Protein AF-A0A2N6F3W5-F1 (afdb_monomer_lite)

Structure (mmCIF, N/CA/C/O backbone):
data_AF-A0A2N6F3W5-F1
#
_entry.id   AF-A0A2N6F3W5-F1
#
loop_
_atom_site.group_PDB
_atom_site.id
_atom_site.type_symbol
_atom_site.label_atom_id
_atom_site.label_alt_id
_atom_site.label_comp_id
_atom_site.label_asym_id
_atom_site.label_entity_id
_atom_site.label_seq_id
_atom_site.pdbx_PDB_ins_code
_atom_site.Cartn_x
_atom_site.Cartn_y
_atom_site.Cartn_z
_atom_site.occupancy
_atom_site.B_iso_or_equiv
_atom_site.auth_seq_id
_atom_site.auth_comp_id
_atom_site.auth_asym_id
_atom_site.auth_atom_id
_atom_site.pdbx_PDB_model_num
ATOM 1 N N . MET A 1 1 ? -13.839 5.050 37.184 1.00 61.97 1 MET A N 1
ATOM 2 C CA . MET A 1 1 ? -14.395 3.992 36.301 1.00 61.97 1 MET A CA 1
ATOM 3 C C . MET A 1 1 ? -15.051 4.561 35.042 1.00 61.97 1 MET A C 1
ATOM 5 O O . MET A 1 1 ? -14.708 4.102 33.963 1.00 61.97 1 MET A O 1
ATOM 9 N N . LYS A 1 2 ? -15.890 5.606 35.142 1.00 74.56 2 LYS A N 1
ATOM 10 C CA . LYS A 1 2 ? -16.557 6.252 33.990 1.00 74.56 2 LYS A CA 1
ATOM 11 C C . LYS A 1 2 ? -15.599 6.756 32.892 1.00 74.56 2 LYS A C 1
ATOM 13 O O . LYS A 1 2 ? -15.826 6.470 31.728 1.00 74.56 2 LYS A O 1
ATOM 18 N N . LEU A 1 3 ? -14.485 7.402 33.258 1.00 85.44 3 LEU A N 1
ATOM 19 C CA . LEU A 1 3 ? -13.461 7.886 32.308 1.00 85.44 3 LEU A CA 1
ATOM 20 C C . LEU A 1 3 ? -12.764 6.769 31.513 1.00 85.44 3 LEU A C 1
ATOM 22 O O . LEU A 1 3 ? -12.548 6.919 30.316 1.00 85.44 3 LEU A O 1
ATOM 26 N N . LYS A 1 4 ? -12.455 5.631 32.154 1.00 82.25 4 LYS A N 1
ATOM 27 C CA . LYS A 1 4 ? -11.882 4.462 31.461 1.00 82.25 4 LYS A CA 1
ATOM 28 C C . LYS A 1 4 ? -12.883 3.874 30.464 1.00 82.25 4 LYS A C 1
ATOM 30 O O . LYS A 1 4 ? -12.509 3.556 29.346 1.00 82.25 4 LYS A O 1
ATOM 35 N N . LEU A 1 5 ? -14.155 3.792 30.856 1.00 92.12 5 LEU A N 1
ATOM 36 C CA . LEU A 1 5 ? -15.245 3.321 29.997 1.00 92.12 5 LEU A CA 1
ATOM 37 C C . LEU A 1 5 ? -15.447 4.240 28.785 1.00 92.12 5 LEU A C 1
ATOM 39 O O . LEU A 1 5 ? -15.508 3.760 27.661 1.00 92.12 5 LEU A O 1
ATOM 43 N N . ILE A 1 6 ? -15.454 5.557 29.004 1.00 95.19 6 ILE A N 1
ATOM 44 C CA . ILE A 1 6 ? -15.523 6.563 27.936 1.00 95.19 6 ILE A CA 1
ATOM 45 C C . ILE A 1 6 ? -14.330 6.431 26.990 1.00 95.19 6 ILE A C 1
ATOM 47 O O . ILE A 1 6 ? -14.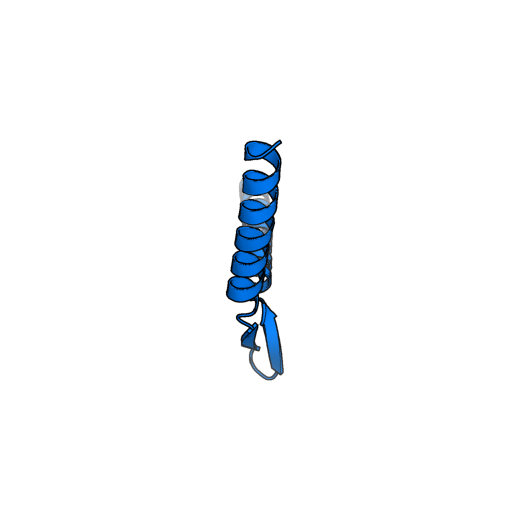526 6.408 25.784 1.00 95.19 6 ILE A O 1
ATOM 51 N N . SER A 1 7 ? -13.110 6.290 27.514 1.00 91.62 7 SER A N 1
ATOM 52 C CA . SER A 1 7 ? -11.907 6.126 26.689 1.00 91.62 7 SER A CA 1
ATOM 53 C C . SER A 1 7 ? -11.958 4.859 25.829 1.00 91.62 7 SER A C 1
ATOM 55 O O . SER A 1 7 ? -11.620 4.914 24.648 1.00 91.62 7 SER A O 1
ATOM 57 N N . ILE A 1 8 ? -12.435 3.741 26.383 1.00 94.25 8 ILE A N 1
ATOM 58 C CA . ILE A 1 8 ? -12.598 2.482 25.644 1.00 94.25 8 ILE A CA 1
ATOM 59 C C . ILE A 1 8 ? -13.641 2.645 24.537 1.00 94.25 8 ILE A C 1
ATOM 61 O O . ILE A 1 8 ? -13.359 2.321 23.388 1.00 94.25 8 ILE A O 1
ATOM 65 N N . VAL A 1 9 ? -14.815 3.197 24.855 1.00 96.25 9 VAL A N 1
ATOM 66 C CA . VAL A 1 9 ? -15.881 3.438 23.870 1.00 96.25 9 VAL A CA 1
ATOM 67 C C . VAL A 1 9 ? -15.395 4.370 22.760 1.00 96.25 9 VAL A C 1
ATOM 69 O O . VAL A 1 9 ? -15.589 4.075 21.584 1.00 96.25 9 VAL A O 1
ATOM 72 N N . LEU A 1 10 ? -14.695 5.450 23.114 1.00 95.94 10 LEU A N 1
ATOM 73 C CA . LEU A 1 10 ? -14.127 6.390 22.150 1.00 95.94 10 LEU A CA 1
ATOM 74 C C . LEU A 1 10 ? -13.114 5.701 21.226 1.00 95.94 10 LEU A C 1
ATOM 76 O O . LEU A 1 10 ? -13.141 5.910 20.017 1.00 95.94 10 LEU A O 1
ATOM 80 N N . SER A 1 11 ? -12.262 4.839 21.786 1.00 90.56 11 SER A N 1
ATOM 81 C CA . SER A 1 11 ? -11.251 4.090 21.032 1.00 90.56 11 SER A CA 1
ATOM 82 C C . SER A 1 11 ? -11.892 3.104 20.058 1.00 90.56 11 SER A C 1
ATOM 84 O O . SER A 1 11 ? -11.486 3.035 18.902 1.00 90.56 11 SER A O 1
ATOM 86 N N . VAL A 1 12 ? -12.933 2.385 20.489 1.00 95.44 12 VAL A N 1
ATOM 87 C CA . VAL A 1 12 ? -13.687 1.462 19.628 1.00 95.44 12 VAL A CA 1
ATOM 88 C C . VAL A 1 12 ? -14.345 2.210 18.467 1.00 95.44 12 VAL A C 1
ATOM 90 O O . VAL A 1 12 ? -14.262 1.756 17.326 1.00 95.44 12 VAL A O 1
ATOM 93 N N . ILE A 1 13 ? -14.943 3.378 18.728 1.00 96.75 13 ILE A N 1
ATOM 94 C CA . ILE A 1 13 ? -15.550 4.221 17.687 1.00 96.75 13 ILE A CA 1
ATOM 95 C C . ILE A 1 13 ? -14.487 4.704 16.693 1.00 96.75 13 ILE A C 1
ATOM 97 O O . ILE A 1 13 ? -14.684 4.576 15.488 1.00 96.75 13 ILE A O 1
ATOM 101 N N . LEU A 1 14 ? -13.343 5.201 17.174 1.00 90.88 14 LEU A N 1
ATOM 102 C CA . LEU A 1 14 ? -12.243 5.668 16.324 1.00 90.88 14 LEU A CA 1
ATOM 103 C C . LEU A 1 14 ? -11.671 4.556 15.442 1.00 90.88 14 LEU A C 1
ATOM 105 O O . LEU A 1 14 ? -11.483 4.768 14.248 1.00 90.88 14 LEU A O 1
ATOM 109 N N . ILE A 1 15 ? -11.429 3.372 16.009 1.00 85.38 15 ILE A N 1
ATOM 110 C CA . ILE A 1 15 ? -10.935 2.210 15.259 1.00 85.38 15 ILE A CA 1
ATOM 111 C C . ILE A 1 15 ? -11.960 1.779 14.207 1.00 85.38 15 ILE A C 1
ATOM 113 O O . ILE A 1 15 ? -11.586 1.502 13.071 1.00 85.38 15 ILE A O 1
ATOM 117 N N . SER A 1 16 ? -13.249 1.768 14.557 1.00 87.31 16 SER A N 1
ATOM 118 C CA . SER A 1 16 ? -14.321 1.414 13.619 1.00 87.31 16 SER A CA 1
ATOM 119 C C . SER A 1 16 ? -14.416 2.418 12.472 1.00 87.31 16 SER A C 1
ATOM 121 O O . SER A 1 16 ? -14.504 2.009 11.321 1.00 87.31 16 SER A O 1
ATOM 123 N N . LEU A 1 17 ? -14.338 3.723 12.758 1.00 88.06 17 LEU A N 1
ATOM 124 C CA . LEU A 1 17 ? -14.328 4.775 11.738 1.00 88.06 17 LEU A CA 1
ATOM 125 C C . LEU A 1 17 ? -13.081 4.704 10.859 1.00 88.06 17 LEU A C 1
ATOM 127 O O . LEU A 1 17 ? -13.195 4.826 9.645 1.00 88.06 17 LEU A O 1
ATOM 131 N N . PHE A 1 18 ? -11.909 4.462 11.450 1.00 80.12 18 PHE A N 1
ATOM 132 C CA . PHE A 1 18 ? -10.677 4.241 10.701 1.00 80.12 18 PHE A CA 1
ATOM 133 C C . PHE A 1 18 ? -10.828 3.042 9.764 1.00 80.12 18 PHE A C 1
ATOM 135 O O . PHE A 1 18 ? -10.551 3.170 8.578 1.00 80.12 18 PHE A O 1
ATOM 142 N N . ALA A 1 19 ? -11.327 1.905 10.253 1.00 77.25 19 ALA A N 1
ATOM 143 C CA . ALA A 1 19 ? -11.569 0.727 9.427 1.00 77.25 19 ALA A CA 1
ATOM 144 C C . ALA A 1 19 ? -12.577 1.015 8.303 1.00 77.25 19 ALA A C 1
ATOM 146 O O . ALA A 1 19 ? -12.311 0.669 7.158 1.00 77.25 19 ALA A O 1
ATOM 147 N N . LEU A 1 20 ? -13.684 1.707 8.597 1.00 81.75 20 LEU A N 1
ATOM 148 C CA . LEU A 1 20 ? -14.717 2.042 7.611 1.00 81.75 20 LEU A CA 1
ATOM 149 C C . LEU A 1 20 ? -14.213 3.014 6.536 1.00 81.75 20 LEU A C 1
ATOM 151 O O . LEU A 1 20 ? -14.538 2.863 5.365 1.00 81.75 20 LEU A O 1
ATOM 155 N N . GLN A 1 21 ? -13.387 3.988 6.920 1.00 76.06 21 GLN A N 1
ATOM 156 C CA . GLN A 1 21 ? -12.726 4.896 5.978 1.00 76.06 21 GLN A CA 1
ATOM 157 C C . GLN A 1 21 ? -11.667 4.167 5.143 1.00 76.06 21 GLN A C 1
ATOM 159 O O . GLN A 1 21 ? -11.499 4.455 3.964 1.00 76.06 21 GLN A O 1
ATOM 164 N N . ASN A 1 22 ? -10.974 3.190 5.731 1.00 77.38 22 ASN A N 1
ATOM 165 C CA . ASN A 1 22 ? -9.965 2.381 5.046 1.00 77.38 22 ASN A CA 1
ATOM 166 C C . ASN A 1 22 ? -10.556 1.195 4.257 1.00 77.38 22 ASN A C 1
ATOM 168 O O . ASN A 1 22 ? -9.800 0.470 3.613 1.00 77.38 22 ASN A O 1
ATOM 172 N N . ILE A 1 23 ? -11.882 1.005 4.268 1.00 78.00 23 ILE A N 1
ATOM 173 C CA . ILE A 1 23 ? -12.590 0.028 3.421 1.00 78.00 23 ILE A CA 1
ATOM 174 C C . ILE A 1 23 ? -12.653 0.483 1.958 1.00 78.00 23 ILE A C 1
ATOM 176 O O . ILE A 1 23 ? -12.964 -0.336 1.097 1.00 78.00 23 ILE A O 1
ATOM 180 N N . GLU A 1 24 ? -12.329 1.746 1.653 1.00 81.25 24 GLU A N 1
ATOM 181 C CA . GLU A 1 24 ? -12.281 2.254 0.280 1.00 81.25 24 GLU A CA 1
ATOM 182 C C . GLU A 1 24 ? -11.230 1.477 -0.540 1.00 81.25 24 GLU A C 1
ATOM 184 O O . GLU A 1 24 ? -10.023 1.756 -0.522 1.00 81.25 24 GLU A O 1
ATOM 189 N N . GLN A 1 25 ? -11.708 0.440 -1.229 1.00 85.12 25 GLN A N 1
ATOM 190 C CA . GLN A 1 25 ? -10.944 -0.328 -2.195 1.00 85.12 25 GLN A CA 1
ATOM 191 C C . GLN A 1 25 ? -10.843 0.498 -3.469 1.00 85.12 25 GLN A C 1
ATOM 193 O O . GLN A 1 25 ? -11.844 0.972 -4.002 1.00 85.12 25 GLN A O 1
ATOM 198 N N . VAL A 1 26 ? -9.619 0.669 -3.949 1.00 88.56 26 VAL A N 1
ATOM 199 C CA . VAL A 1 26 ? -9.338 1.360 -5.201 1.00 88.56 26 VAL A CA 1
ATOM 200 C C . VAL A 1 26 ? -8.985 0.310 -6.237 1.00 88.56 26 VAL A C 1
ATOM 202 O O . VAL A 1 26 ? -8.131 -0.549 -6.002 1.00 88.56 26 VAL A O 1
ATOM 205 N N . GLU A 1 27 ? -9.656 0.378 -7.381 1.00 91.56 27 GLU A N 1
ATOM 206 C CA . GLU A 1 27 ? -9.302 -0.409 -8.551 1.00 91.56 27 GLU A CA 1
ATOM 207 C C . GLU A 1 27 ? -8.098 0.233 -9.243 1.00 91.56 27 GLU A C 1
ATOM 209 O O . GLU A 1 27 ? -8.096 1.419 -9.577 1.00 91.56 27 GLU A O 1
ATOM 214 N N . VAL A 1 28 ? -7.049 -0.559 -9.423 1.00 91.69 28 VAL A N 1
ATOM 215 C CA . VAL A 1 28 ? -5.820 -0.159 -10.095 1.00 91.69 28 VAL A CA 1
ATOM 216 C C . VAL A 1 28 ? -5.730 -0.945 -11.385 1.00 91.69 28 VAL A C 1
ATOM 218 O O . VAL A 1 28 ? -5.543 -2.159 -11.370 1.00 91.69 28 VAL A O 1
ATOM 221 N N . THR A 1 29 ? -5.831 -0.246 -12.508 1.00 93.62 29 THR A N 1
ATOM 222 C CA . THR A 1 29 ? -5.575 -0.789 -13.840 1.00 93.62 29 THR A CA 1
ATOM 223 C C . THR A 1 29 ? -4.163 -0.429 -14.275 1.00 93.62 29 THR A C 1
ATOM 225 O O . THR A 1 29 ? -3.775 0.738 -14.320 1.00 93.62 29 THR A O 1
ATOM 228 N N . PHE A 1 30 ? -3.368 -1.448 -14.591 1.00 88.88 30 PHE A N 1
ATOM 229 C CA . PHE A 1 30 ? -1.990 -1.291 -15.029 1.00 88.88 30 PHE A CA 1
ATOM 230 C C . PHE A 1 30 ? -1.809 -1.945 -16.396 1.00 88.88 30 PHE A C 1
ATOM 232 O O . PHE A 1 30 ? -1.757 -3.161 -16.493 1.00 88.88 30 PHE A O 1
ATOM 239 N N . LEU A 1 31 ? -1.685 -1.153 -17.462 1.00 91.69 3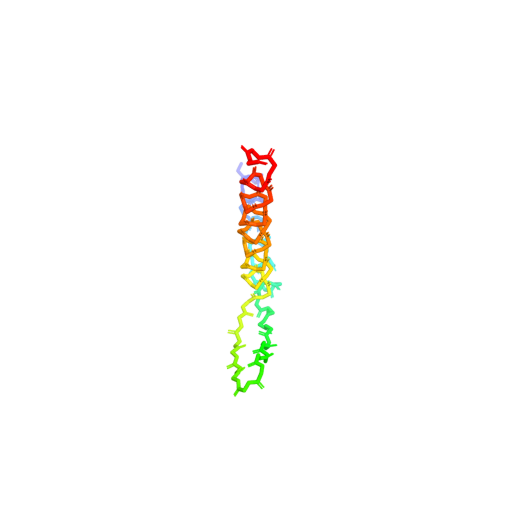1 LEU A N 1
ATOM 240 C CA . LEU A 1 31 ? -1.524 -1.618 -18.852 1.00 91.69 31 LEU A CA 1
ATOM 241 C C . LEU A 1 31 ? -2.604 -2.623 -19.322 1.00 91.69 31 LEU A C 1
ATOM 243 O O . LEU A 1 31 ? -3.554 -2.212 -19.977 1.00 91.69 31 LEU A O 1
ATOM 247 N N . PHE A 1 32 ? -2.464 -3.916 -19.005 1.00 95.31 32 PHE A N 1
ATOM 248 C CA . PHE A 1 32 ? -3.340 -5.012 -19.457 1.00 95.31 32 PHE A CA 1
ATOM 249 C C . PHE A 1 32 ? -4.003 -5.812 -18.326 1.00 95.31 32 PHE A C 1
ATOM 251 O O . PHE A 1 32 ? -4.752 -6.746 -18.598 1.00 95.31 32 PHE A O 1
ATOM 258 N N . TRP A 1 33 ? -3.713 -5.499 -17.065 1.00 93.62 33 TRP A N 1
ATOM 259 C CA . TRP A 1 33 ? -4.220 -6.233 -15.905 1.00 93.62 33 TRP A CA 1
ATOM 260 C C . TRP A 1 33 ? -4.686 -5.253 -14.831 1.00 93.62 33 TRP A C 1
ATOM 262 O O . TRP A 1 33 ? -4.189 -4.130 -14.741 1.00 93.62 33 TRP A O 1
ATOM 272 N N . GLY A 1 34 ? -5.686 -5.658 -14.054 1.00 91.88 34 GLY A N 1
ATOM 273 C CA . GLY A 1 34 ? -6.274 -4.841 -13.002 1.00 91.88 34 GLY A CA 1
ATOM 274 C C . GLY A 1 34 ? -6.381 -5.617 -11.700 1.00 91.88 34 GLY A C 1
ATOM 275 O O . GLY A 1 34 ? -6.542 -6.838 -11.711 1.00 91.88 34 GLY A O 1
ATOM 276 N N . PHE A 1 35 ? -6.272 -4.913 -10.581 1.00 92.56 35 PHE A N 1
ATOM 277 C CA . PHE A 1 35 ? -6.491 -5.475 -9.253 1.00 92.56 35 PHE A CA 1
ATOM 278 C C . PHE A 1 35 ? -7.054 -4.413 -8.310 1.00 92.56 35 PHE A C 1
ATOM 280 O O . PHE A 1 35 ? -6.868 -3.215 -8.510 1.00 92.56 35 PHE A O 1
ATOM 287 N N . THR A 1 36 ? -7.735 -4.851 -7.258 1.00 91.19 36 THR A N 1
ATOM 288 C CA . THR A 1 36 ? -8.282 -3.972 -6.221 1.00 91.19 36 THR A CA 1
ATOM 289 C C . THR A 1 36 ? -7.438 -4.050 -4.961 1.00 91.19 36 THR A C 1
ATOM 291 O O . THR A 1 36 ? -7.057 -5.139 -4.526 1.00 91.19 36 THR A O 1
ATOM 294 N N . LEU A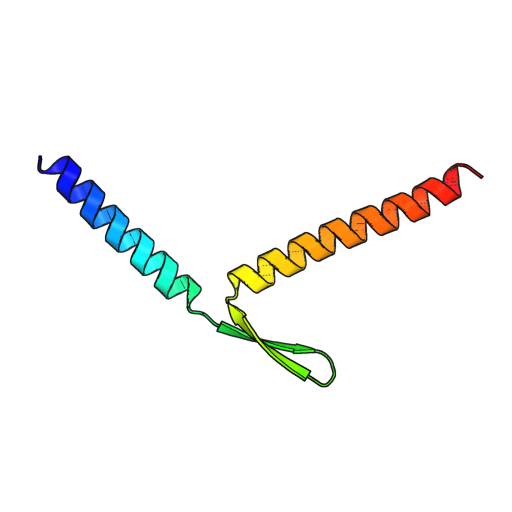 1 37 ? -7.177 -2.904 -4.342 1.00 88.38 37 LEU A N 1
ATOM 295 C CA . LEU A 1 37 ? -6.382 -2.811 -3.121 1.00 88.38 37 LEU A CA 1
ATOM 296 C C . LEU A 1 37 ? -6.924 -1.691 -2.220 1.00 88.38 37 LEU A C 1
ATOM 298 O O . LEU A 1 37 ? -7.397 -0.682 -2.746 1.00 88.38 37 LEU A O 1
ATOM 302 N N . PRO A 1 38 ? -6.838 -1.797 -0.879 1.00 88.88 38 PRO A N 1
ATOM 303 C CA . PRO A 1 38 ? -7.136 -0.663 -0.009 1.00 88.88 38 PRO A CA 1
ATOM 304 C C . PRO A 1 38 ? -6.267 0.552 -0.351 1.00 88.88 38 PRO A C 1
ATOM 306 O O . PRO A 1 38 ? -5.051 0.424 -0.534 1.00 88.88 38 PRO A O 1
ATOM 309 N N . ARG A 1 39 ? -6.877 1.743 -0.394 1.00 87.50 39 ARG A N 1
ATOM 310 C CA . ARG A 1 39 ? -6.200 3.001 -0.761 1.00 87.50 39 ARG A CA 1
ATOM 311 C C . ARG A 1 39 ? -4.926 3.269 0.045 1.00 87.50 39 ARG A C 1
ATOM 313 O O . ARG A 1 39 ? -3.932 3.739 -0.503 1.00 87.50 39 ARG A O 1
ATOM 320 N N . SER A 1 40 ? -4.938 2.943 1.335 1.00 85.56 40 SER A N 1
ATOM 321 C CA . SER A 1 40 ? -3.788 3.098 2.231 1.00 85.56 40 SER A CA 1
ATOM 322 C C . SER A 1 40 ? -2.620 2.183 1.859 1.00 85.56 40 SER A C 1
ATOM 324 O O . SER A 1 40 ? -1.472 2.629 1.861 1.00 85.56 40 SER A O 1
ATOM 326 N N . LEU A 1 41 ? -2.898 0.935 1.469 1.00 86.50 41 LEU A N 1
ATOM 327 C CA . LEU A 1 41 ? -1.866 0.007 1.009 1.00 86.50 41 LEU A CA 1
ATOM 328 C C . LEU A 1 41 ? -1.268 0.483 -0.321 1.00 86.50 41 LEU A C 1
ATOM 330 O O . LEU A 1 41 ? -0.051 0.480 -0.472 1.00 86.50 41 LEU A O 1
ATOM 334 N N . LEU A 1 42 ? -2.109 0.977 -1.238 1.00 89.38 42 LEU A N 1
ATOM 335 C CA . LEU A 1 42 ? -1.663 1.565 -2.503 1.00 89.38 42 LEU A CA 1
ATOM 336 C C . LEU A 1 42 ? -0.693 2.732 -2.259 1.00 89.38 42 LEU A C 1
ATOM 338 O O . LEU A 1 42 ? 0.412 2.741 -2.798 1.00 89.38 42 LEU A O 1
ATOM 342 N N . MET A 1 43 ? -1.076 3.688 -1.406 1.00 89.75 43 MET A N 1
ATOM 343 C CA . MET A 1 43 ? -0.233 4.837 -1.056 1.00 89.75 43 MET A CA 1
ATOM 344 C C . MET A 1 43 ? 1.102 4.411 -0.433 1.00 89.75 43 MET A C 1
ATOM 346 O O . MET A 1 43 ? 2.150 4.927 -0.825 1.00 89.75 43 MET A O 1
ATOM 350 N N . LEU A 1 44 ? 1.084 3.448 0.495 1.00 89.69 44 LEU A N 1
ATOM 351 C CA . LEU A 1 44 ? 2.295 2.923 1.128 1.00 89.69 44 LEU A CA 1
ATOM 352 C C . LEU A 1 44 ? 3.226 2.255 0.106 1.00 89.69 44 LEU A C 1
ATOM 354 O O . LEU A 1 44 ? 4.428 2.518 0.099 1.00 89.69 44 LEU A O 1
ATOM 358 N N . THR A 1 45 ? 2.680 1.422 -0.783 1.00 90.75 45 THR A N 1
ATOM 359 C CA . THR A 1 45 ? 3.458 0.753 -1.830 1.00 90.75 45 THR A CA 1
ATOM 360 C C . THR A 1 45 ? 4.091 1.764 -2.784 1.00 90.75 45 THR A C 1
ATOM 362 O O . THR A 1 45 ? 5.289 1.663 -3.047 1.00 90.75 45 THR A O 1
ATOM 365 N N . LEU A 1 46 ? 3.340 2.767 -3.260 1.00 94.19 46 LEU A N 1
ATOM 366 C CA . LEU A 1 46 ? 3.895 3.821 -4.118 1.00 94.19 46 LEU A CA 1
ATOM 367 C C . LEU A 1 46 ? 5.002 4.616 -3.418 1.00 94.19 46 LEU A C 1
ATOM 369 O O . LEU A 1 46 ? 6.022 4.910 -4.039 1.00 94.19 46 LEU A O 1
ATOM 373 N N . PHE A 1 47 ? 4.833 4.941 -2.136 1.00 92.44 47 PHE A N 1
ATOM 374 C CA . PHE A 1 47 ? 5.854 5.644 -1.361 1.00 92.44 47 PHE A CA 1
ATOM 375 C C . PHE A 1 47 ? 7.155 4.836 -1.266 1.00 92.44 47 PHE A C 1
ATOM 377 O O . PHE A 1 47 ? 8.230 5.352 -1.576 1.00 92.44 47 PHE A O 1
ATOM 384 N N . CYS A 1 48 ? 7.060 3.550 -0.917 1.00 95.19 48 CYS A N 1
ATOM 385 C CA . CYS A 1 48 ? 8.216 2.656 -0.874 1.00 95.19 48 CYS A CA 1
ATOM 386 C C . CYS A 1 48 ? 8.892 2.529 -2.246 1.00 95.19 48 CYS A C 1
ATOM 388 O O . CYS A 1 48 ? 10.116 2.620 -2.330 1.00 95.19 48 CYS A O 1
ATOM 390 N N . LEU A 1 49 ? 8.118 2.376 -3.327 1.00 96.62 49 LEU A N 1
ATOM 391 C CA . LEU A 1 49 ? 8.657 2.344 -4.690 1.00 96.62 49 LEU A CA 1
ATOM 392 C C . LEU A 1 49 ? 9.382 3.648 -5.045 1.00 96.62 49 LEU A C 1
ATOM 394 O O . LEU A 1 49 ? 10.463 3.602 -5.625 1.00 96.62 49 LEU A O 1
ATOM 398 N N . GLY A 1 50 ? 8.839 4.801 -4.648 1.00 96.06 50 GLY A N 1
ATOM 399 C CA . GLY A 1 50 ? 9.481 6.102 -4.831 1.00 96.06 50 GLY A CA 1
ATOM 400 C C . GLY A 1 50 ? 10.838 6.199 -4.129 1.00 96.06 50 GLY A C 1
ATOM 401 O O . GLY A 1 50 ? 11.815 6.628 -4.745 1.00 96.06 50 GLY A O 1
ATOM 402 N N . ILE A 1 51 ? 10.926 5.742 -2.874 1.00 96.44 51 ILE A N 1
ATOM 403 C CA . ILE A 1 51 ? 12.196 5.667 -2.132 1.00 96.44 51 ILE A CA 1
ATOM 404 C C . ILE A 1 51 ? 13.188 4.756 -2.856 1.00 96.44 51 ILE A C 1
ATOM 406 O O . ILE A 1 51 ? 14.331 5.157 -3.076 1.00 96.44 51 ILE A O 1
ATOM 410 N N . LEU A 1 52 ? 12.762 3.552 -3.246 1.00 97.38 52 LEU A N 1
ATOM 411 C CA . LEU A 1 52 ? 13.624 2.590 -3.934 1.00 97.38 52 LEU A CA 1
ATOM 412 C C . LEU A 1 52 ? 14.167 3.170 -5.244 1.00 97.38 52 LEU A C 1
ATOM 414 O O . LEU A 1 52 ? 15.378 3.156 -5.452 1.00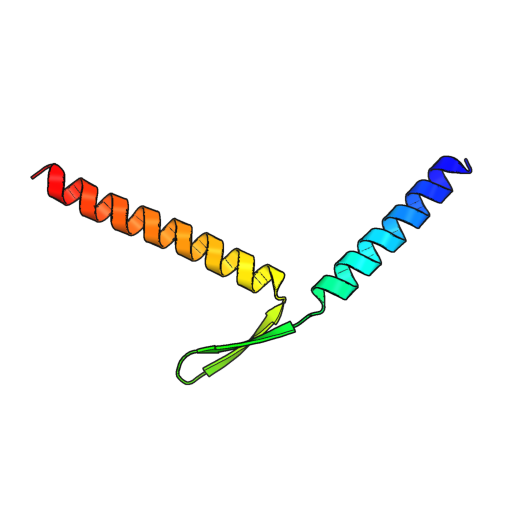 97.38 52 LEU A O 1
ATOM 418 N N . CYS A 1 53 ? 13.305 3.762 -6.074 1.00 96.56 53 CYS A N 1
ATOM 419 C CA . CYS A 1 53 ? 13.710 4.448 -7.301 1.00 96.56 53 CYS A CA 1
ATOM 420 C C . CYS A 1 53 ? 14.708 5.579 -7.021 1.00 96.56 53 CYS A C 1
ATOM 422 O O . CYS A 1 53 ? 15.730 5.678 -7.701 1.00 96.56 53 CYS A O 1
ATOM 424 N N . GLY A 1 54 ? 14.451 6.412 -6.008 1.00 95.69 54 GLY A N 1
ATOM 425 C CA . GLY A 1 54 ? 15.347 7.502 -5.620 1.00 95.69 54 GLY A CA 1
ATOM 426 C C . GLY A 1 54 ? 16.733 7.008 -5.200 1.00 95.69 54 GLY A C 1
ATOM 427 O O . GLY A 1 54 ? 17.746 7.552 -5.646 1.00 95.69 54 GLY A O 1
ATOM 428 N N . ILE A 1 55 ? 16.788 5.938 -4.402 1.00 95.56 55 ILE A N 1
ATOM 429 C CA . ILE A 1 55 ? 18.045 5.292 -4.008 1.00 95.56 55 ILE A CA 1
ATOM 430 C C . ILE A 1 55 ? 18.758 4.740 -5.243 1.00 95.56 55 ILE A C 1
ATOM 432 O O . ILE A 1 55 ? 19.927 5.056 -5.445 1.00 95.56 55 ILE A O 1
ATOM 436 N N . SER A 1 56 ? 18.069 3.985 -6.104 1.00 94.56 56 SER A N 1
ATOM 437 C CA . SER A 1 56 ? 18.664 3.414 -7.318 1.00 94.56 56 SER A CA 1
ATOM 438 C C . SER A 1 56 ? 19.262 4.486 -8.231 1.00 94.56 56 SER A C 1
ATOM 440 O O . SER A 1 56 ? 20.401 4.347 -8.677 1.00 94.56 56 SER A O 1
ATOM 442 N N . ILE A 1 57 ? 18.539 5.586 -8.467 1.00 95.12 57 ILE A N 1
ATOM 443 C CA . ILE A 1 57 ? 19.024 6.713 -9.276 1.00 95.12 57 ILE A CA 1
ATOM 444 C C . ILE A 1 57 ? 20.248 7.361 -8.621 1.00 95.12 57 ILE A C 1
ATOM 446 O O . ILE A 1 57 ? 21.246 7.607 -9.300 1.00 95.12 57 ILE A O 1
ATOM 450 N N . SER A 1 58 ? 20.201 7.609 -7.309 1.00 92.12 58 SER A N 1
ATOM 451 C CA . SER A 1 58 ? 21.308 8.207 -6.556 1.00 92.12 58 SER A CA 1
ATOM 452 C C . SER A 1 58 ? 22.567 7.337 -6.598 1.00 92.12 58 SER A C 1
ATOM 454 O O . SER A 1 58 ? 23.661 7.840 -6.858 1.00 92.12 58 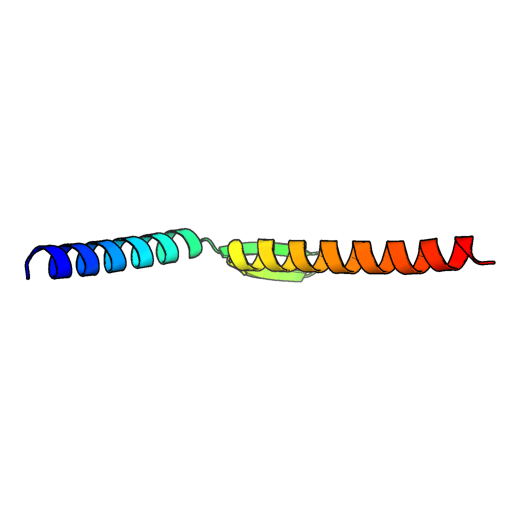SER A O 1
ATOM 456 N N . THR A 1 59 ? 22.425 6.018 -6.437 1.00 91.56 59 THR A N 1
ATOM 457 C CA . THR A 1 59 ? 23.537 5.070 -6.557 1.00 91.56 59 THR A CA 1
ATOM 458 C C . THR A 1 59 ? 24.143 5.108 -7.961 1.00 91.56 59 THR A C 1
ATOM 460 O O . THR A 1 59 ? 25.355 5.264 -8.098 1.00 91.56 59 THR A O 1
ATOM 463 N N . ILE A 1 60 ? 23.330 5.049 -9.021 1.00 91.06 60 ILE A N 1
ATOM 464 C CA . ILE A 1 60 ? 23.831 5.084 -10.406 1.00 91.06 60 ILE A CA 1
ATOM 465 C C . ILE A 1 60 ? 24.528 6.423 -10.711 1.00 91.06 60 ILE A C 1
ATOM 467 O O . ILE A 1 60 ? 25.629 6.446 -11.270 1.00 91.06 60 ILE A O 1
ATOM 471 N N . ALA A 1 61 ? 23.929 7.546 -10.309 1.00 85.25 61 ALA A N 1
ATOM 472 C CA . ALA A 1 61 ? 24.493 8.879 -10.516 1.00 85.25 61 ALA A CA 1
ATOM 473 C C . ALA A 1 61 ? 25.790 9.097 -9.714 1.00 85.25 61 ALA A C 1
ATOM 475 O O . ALA A 1 61 ? 26.751 9.672 -10.230 1.00 85.25 61 ALA A O 1
ATOM 476 N N . GLY A 1 62 ? 25.853 8.591 -8.480 1.00 75.94 62 GLY A N 1
ATOM 477 C CA . GLY A 1 62 ? 27.040 8.639 -7.627 1.00 75.94 62 GLY A CA 1
ATOM 478 C C . GLY A 1 62 ? 28.217 7.841 -8.194 1.00 75.94 62 GLY A C 1
ATOM 479 O O . GLY A 1 62 ? 29.356 8.304 -8.135 1.00 75.94 62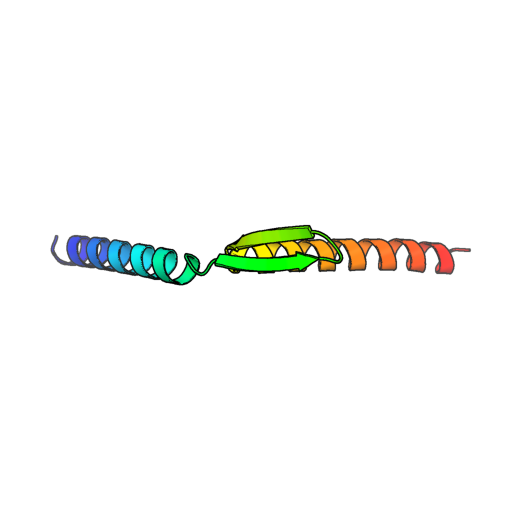 GLY A O 1
ATOM 480 N N . HIS A 1 63 ? 27.953 6.691 -8.823 1.00 63.66 63 HIS A N 1
ATOM 481 C CA . HIS A 1 63 ? 28.978 5.909 -9.521 1.00 63.66 63 HIS A CA 1
ATOM 482 C C . HIS A 1 63 ? 29.550 6.638 -10.749 1.00 63.66 63 HIS A C 1
ATOM 484 O O . HIS A 1 63 ? 30.741 6.506 -11.029 1.00 63.66 63 HIS A O 1
ATOM 490 N N . LYS A 1 64 ? 28.749 7.453 -11.452 1.00 59.38 64 LYS A N 1
ATOM 491 C CA . LYS A 1 64 ? 29.207 8.228 -12.620 1.00 59.38 64 LYS A CA 1
ATOM 492 C C . LYS A 1 64 ? 30.122 9.404 -12.249 1.00 59.38 64 LYS A C 1
ATOM 494 O O . LYS A 1 64 ? 30.918 9.819 -13.077 1.00 59.38 64 LYS A O 1
ATOM 499 N N . LYS A 1 65 ? 30.029 9.934 -11.023 1.00 55.16 65 LYS A N 1
ATOM 500 C CA . LYS A 1 65 ? 30.842 11.075 -10.549 1.00 55.16 65 LYS A CA 1
ATOM 501 C C . LYS A 1 65 ? 32.211 10.668 -9.974 1.00 55.16 65 LYS A C 1
ATOM 503 O O . LYS A 1 65 ? 33.047 11.532 -9.736 1.00 55.16 65 LYS A O 1
ATOM 508 N N . ARG A 1 66 ? 32.433 9.372 -9.716 1.00 53.88 66 ARG A N 1
ATOM 509 C CA . ARG A 1 66 ? 33.697 8.812 -9.192 1.00 53.88 66 ARG A CA 1
ATOM 510 C C . ARG A 1 66 ? 34.614 8.203 -10.267 1.00 53.88 66 ARG A C 1
ATOM 512 O O . ARG A 1 66 ? 35.691 7.736 -9.906 1.00 53.88 66 ARG A O 1
ATOM 519 N N . ARG A 1 67 ? 34.192 8.179 -11.536 1.00 47.09 67 ARG A N 1
ATOM 520 C CA . ARG A 1 67 ? 35.036 7.863 -12.699 1.00 47.09 67 ARG A CA 1
ATOM 521 C C . ARG A 1 67 ? 35.437 9.137 -13.422 1.00 47.09 67 ARG A C 1
ATOM 523 O O . ARG A 1 67 ? 34.591 10.055 -13.458 1.00 47.09 67 ARG A O 1
#

pLDDT: mean 86.7, std 11.1, range [47.09, 97.38]

Radius of gyration: 21.06 Å; chains: 1; bounding box: 52×17×56 Å

Secondary structure (DSSP, 8-state):
-HHHHHHHHHHHHHHHHHHHHTT-EEEEEETTEEEEEEHHHHHHHHHHHHHHHHHHHHHHHHHHH--

Foldseek 3Di:
DVVVVVVVVVVVVVVVVVVVQQVPWDWDDDDDDIDTDGPVVVVVVVVVVVVVVVVVVCVVVVVVVVD

Sequence (67 aa):
MKLKLISIVLSVILISLFALQNIEQVEVTFLFWGFTLPRSLLMLTLFCLGILCGISISTIAGHKKRR